Protein AF-A0A7S2H6A9-F1 (afdb_monomer_lite)

Foldseek 3Di:
DPVVQDWDWDWDWDADPVRDIFIKTKTWHWAAEPVRHTDDIDIDIDTVVPDPDPVVVVVVSVVVNVVDHNYYHPVPPDDPDDPPPPDPVVVVCCVVDPD

Structure (mmCIF, N/CA/C/O backbone):
data_AF-A0A7S2H6A9-F1
#
_entry.id   AF-A0A7S2H6A9-F1
#
loop_
_atom_site.group_PDB
_atom_site.id
_atom_site.type_symbol
_atom_site.label_atom_id
_atom_site.label_alt_id
_atom_site.label_comp_id
_atom_site.label_asym_id
_atom_site.label_entity_id
_atom_site.label_seq_id
_atom_site.pdbx_PDB_ins_code
_atom_site.Cartn_x
_atom_site.Cartn_y
_atom_site.Cartn_z
_atom_site.occupancy
_atom_site.B_iso_or_equiv
_atom_site.auth_seq_id
_atom_site.auth_comp_id
_atom_site.auth_asym_id
_atom_site.auth_atom_id
_atom_site.pdbx_PDB_model_num
ATOM 1 N N . ALA A 1 1 ? 3.331 -10.224 1.761 1.00 78.25 1 ALA A N 1
ATOM 2 C CA . ALA A 1 1 ? 3.191 -9.135 0.777 1.00 78.25 1 ALA A CA 1
ATOM 3 C C . ALA A 1 1 ? 4.450 -8.890 -0.066 1.00 78.25 1 ALA A C 1
ATOM 5 O O . ALA A 1 1 ? 4.565 -9.456 -1.142 1.00 78.25 1 ALA A O 1
ATOM 6 N N . ILE A 1 2 ? 5.416 -8.084 0.407 1.00 85.69 2 ILE A N 1
ATOM 7 C CA . ILE A 1 2 ? 6.470 -7.479 -0.441 1.00 85.69 2 ILE A CA 1
ATOM 8 C C . ILE A 1 2 ? 7.414 -8.514 -1.062 1.00 85.69 2 ILE A C 1
ATOM 10 O O . ILE A 1 2 ? 7.545 -8.584 -2.277 1.00 85.69 2 ILE A O 1
ATOM 14 N N . ARG A 1 3 ? 8.035 -9.370 -0.240 1.00 86.75 3 ARG A N 1
ATOM 15 C CA . ARG A 1 3 ? 8.972 -10.401 -0.726 1.00 86.75 3 ARG A CA 1
ATOM 16 C C . ARG A 1 3 ? 8.353 -11.375 -1.727 1.00 86.75 3 ARG A C 1
ATOM 18 O O . ARG A 1 3 ? 9.068 -11.944 -2.537 1.00 86.75 3 ARG A O 1
ATOM 25 N N . THR A 1 4 ? 7.055 -11.622 -1.602 1.00 87.94 4 THR A N 1
ATOM 26 C CA . THR A 1 4 ? 6.333 -12.593 -2.423 1.00 87.94 4 THR A CA 1
ATOM 27 C C . THR A 1 4 ? 5.592 -11.938 -3.586 1.00 87.94 4 THR A C 1
ATOM 29 O O . THR A 1 4 ? 4.956 -12.657 -4.343 1.00 87.94 4 THR A O 1
ATOM 32 N N . GLY A 1 5 ? 5.632 -10.605 -3.725 1.00 87.94 5 GLY A N 1
ATOM 33 C CA . GLY A 1 5 ? 4.863 -9.893 -4.750 1.00 87.94 5 GLY A CA 1
ATOM 34 C C . GLY A 1 5 ? 3.357 -10.137 -4.630 1.00 87.94 5 GLY A C 1
ATOM 35 O O . GLY A 1 5 ? 2.660 -10.221 -5.633 1.00 87.94 5 GLY A O 1
ATOM 36 N N . THR A 1 6 ? 2.850 -10.305 -3.405 1.00 90.25 6 THR A N 1
ATOM 37 C CA . THR A 1 6 ? 1.432 -10.587 -3.143 1.00 90.25 6 THR A CA 1
ATOM 38 C C . THR A 1 6 ? 0.755 -9.396 -2.496 1.00 90.25 6 THR A C 1
ATOM 40 O O . THR A 1 6 ? 1.339 -8.681 -1.678 1.00 90.25 6 THR A O 1
ATOM 43 N N . ALA A 1 7 ? -0.498 -9.194 -2.873 1.00 92.44 7 ALA A N 1
ATOM 44 C CA . ALA A 1 7 ? -1.299 -8.101 -2.373 1.00 92.44 7 ALA A CA 1
ATOM 45 C C . ALA A 1 7 ? -1.945 -8.462 -1.028 1.00 92.44 7 ALA A C 1
ATOM 47 O O . ALA A 1 7 ? -2.572 -9.514 -0.897 1.00 92.44 7 ALA A O 1
ATOM 48 N N . GLU A 1 8 ? -1.827 -7.585 -0.038 1.00 93.56 8 GLU A N 1
ATOM 49 C CA . GLU A 1 8 ? -2.182 -7.887 1.352 1.00 93.56 8 GLU A CA 1
ATOM 50 C C . GLU A 1 8 ? -2.684 -6.633 2.070 1.00 93.56 8 GLU A C 1
ATOM 52 O O . GLU A 1 8 ? -2.265 -5.520 1.747 1.00 93.56 8 GLU A O 1
ATOM 57 N N . SER A 1 9 ? -3.572 -6.810 3.046 1.00 93.19 9 SER A N 1
ATOM 58 C CA . SER A 1 9 ? -4.084 -5.719 3.876 1.00 93.19 9 SER A CA 1
ATOM 59 C C . SER A 1 9 ? -4.014 -6.139 5.340 1.00 93.19 9 SER A C 1
ATOM 61 O O . SER A 1 9 ? -4.507 -7.208 5.695 1.00 93.19 9 SER A O 1
ATOM 63 N N . VAL A 1 10 ? -3.367 -5.328 6.176 1.00 92.50 10 VAL A N 1
ATOM 64 C CA . VAL A 1 10 ? -3.094 -5.647 7.583 1.00 92.50 10 VAL A CA 1
ATOM 65 C C . VAL A 1 10 ? -3.269 -4.416 8.467 1.00 92.50 10 VAL A C 1
ATOM 67 O O . VAL A 1 10 ? -3.205 -3.278 8.004 1.00 92.50 10 VAL A O 1
ATOM 70 N N . LYS A 1 11 ? -3.457 -4.653 9.766 1.00 93.38 11 LYS A N 1
ATOM 71 C CA . LYS A 1 11 ? -3.345 -3.626 10.801 1.00 93.38 11 LYS A CA 1
ATOM 72 C C . LYS A 1 11 ? -1.981 -3.736 11.469 1.00 93.38 11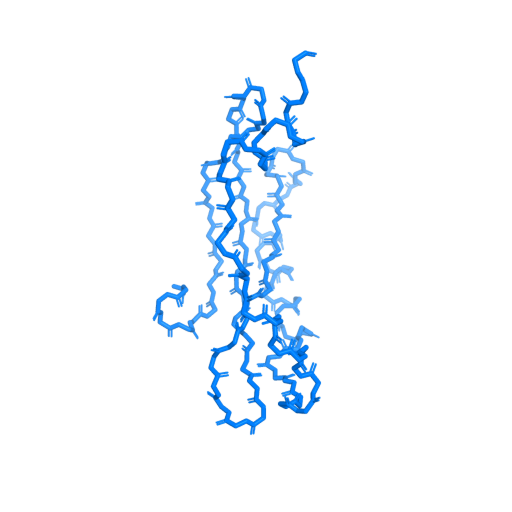 LYS A C 1
ATOM 74 O O . LYS A 1 11 ? -1.570 -4.838 11.829 1.00 93.38 11 LYS A O 1
ATOM 79 N N . LEU A 1 12 ? -1.309 -2.609 11.669 1.00 94.75 12 LEU A N 1
ATOM 80 C CA . LEU A 1 12 ? -0.049 -2.551 12.404 1.00 94.75 12 LEU A CA 1
ATOM 81 C C . LEU A 1 12 ? 0.092 -1.241 13.182 1.00 94.75 12 LEU A C 1
ATOM 83 O O . LEU A 1 12 ? -0.596 -0.264 12.899 1.00 94.75 12 LEU A O 1
ATOM 87 N N . THR A 1 13 ? 1.004 -1.213 14.148 1.00 96.44 13 THR A N 1
ATOM 88 C CA . THR A 1 13 ? 1.339 0.004 14.897 1.00 96.44 13 THR A CA 1
ATOM 89 C C . THR A 1 13 ? 2.487 0.732 14.203 1.00 96.44 13 THR A C 1
ATOM 91 O O . THR A 1 13 ? 3.580 0.181 14.061 1.00 96.44 13 THR A O 1
ATOM 94 N N . ASN A 1 14 ? 2.254 1.970 13.772 1.00 96.25 14 ASN A N 1
ATOM 95 C CA . ASN A 1 14 ? 3.286 2.880 13.279 1.00 96.25 14 ASN A CA 1
ATOM 96 C C . ASN A 1 14 ? 3.569 3.995 14.291 1.00 96.25 14 ASN A C 1
ATOM 98 O O . ASN A 1 14 ? 2.840 4.171 15.263 1.00 96.25 14 ASN A O 1
ATOM 102 N N . TYR A 1 15 ? 4.633 4.758 14.040 1.00 96.25 15 TYR A N 1
ATOM 103 C CA . TYR A 1 15 ? 5.060 5.875 14.876 1.00 96.25 15 TYR A CA 1
ATOM 104 C C . TYR A 1 15 ? 5.165 7.141 14.031 1.00 96.25 15 TYR A C 1
ATOM 106 O O . TYR A 1 15 ? 5.682 7.108 12.911 1.00 96.25 15 TYR A O 1
ATOM 114 N N . ARG A 1 16 ? 4.650 8.255 14.554 1.00 92.94 16 ARG A N 1
ATOM 115 C CA . ARG A 1 16 ? 4.827 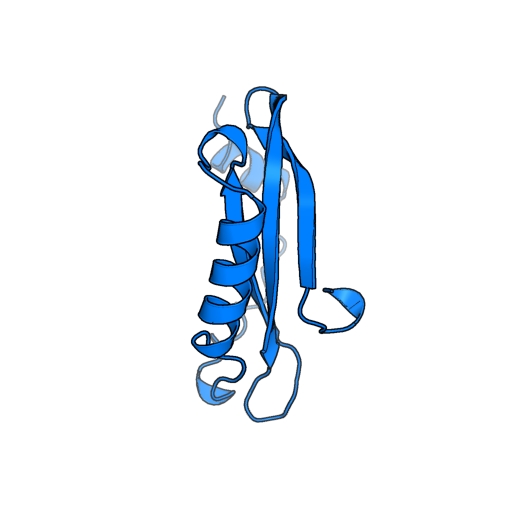9.581 13.948 1.00 92.94 16 ARG A CA 1
ATOM 116 C C . ARG A 1 16 ? 6.258 10.076 14.171 1.00 92.94 16 ARG A C 1
ATOM 118 O O . ARG A 1 16 ? 7.010 9.509 14.959 1.00 92.94 16 ARG A O 1
ATOM 125 N N . LYS A 1 17 ? 6.632 11.166 13.490 1.00 94.25 17 LYS A N 1
ATOM 126 C CA . LYS A 1 17 ? 7.963 11.789 13.628 1.00 94.25 17 LYS A CA 1
ATOM 127 C C . LYS A 1 17 ? 8.279 12.200 15.075 1.00 94.25 17 LYS A C 1
ATOM 129 O O . LYS A 1 17 ? 9.437 12.167 15.467 1.00 94.25 17 LYS A O 1
ATOM 134 N N . ASP A 1 18 ? 7.261 12.562 15.852 1.00 95.00 18 ASP A N 1
ATOM 135 C CA . ASP A 1 18 ? 7.373 12.901 17.277 1.00 95.00 18 ASP A CA 1
ATOM 136 C C . ASP A 1 18 ? 7.440 11.673 18.210 1.00 95.00 18 ASP A C 1
ATOM 138 O O . ASP A 1 18 ? 7.542 11.826 19.423 1.00 95.00 18 ASP A O 1
ATOM 142 N N . GLY A 1 19 ? 7.394 10.455 17.660 1.00 95.62 19 GLY A N 1
ATOM 143 C CA . GLY A 1 19 ? 7.413 9.203 18.414 1.00 95.62 19 GLY A CA 1
ATOM 144 C C . GLY A 1 19 ? 6.043 8.723 18.896 1.00 95.62 19 GLY A C 1
ATOM 145 O O . GLY A 1 19 ? 5.963 7.660 19.507 1.00 95.62 19 GLY A O 1
ATOM 146 N N . THR A 1 20 ? 4.954 9.438 18.610 1.00 96.50 20 THR A N 1
ATOM 147 C CA . THR A 1 20 ? 3.611 9.027 19.039 1.00 96.50 20 THR A CA 1
ATOM 148 C C . THR A 1 20 ? 3.152 7.786 18.262 1.00 96.50 20 THR A C 1
ATOM 150 O O . THR A 1 20 ? 3.107 7.840 17.024 1.00 96.50 20 THR A O 1
ATOM 153 N N . PRO A 1 21 ? 2.775 6.679 18.936 1.00 96.75 21 PRO A N 1
ATOM 154 C CA . PRO A 1 21 ? 2.248 5.500 18.261 1.00 96.75 21 PRO A CA 1
ATOM 155 C C . PRO A 1 21 ? 0.847 5.760 17.694 1.00 96.75 21 PRO A C 1
ATOM 157 O O . PRO A 1 21 ? 0.053 6.510 18.264 1.00 96.75 21 PRO A O 1
ATOM 160 N N . PHE A 1 22 ? 0.518 5.109 16.583 1.00 95.81 22 PHE A N 1
ATOM 161 C CA . PHE A 1 22 ? -0.839 5.042 16.047 1.00 95.81 22 PHE A CA 1
ATOM 162 C C . PHE A 1 22 ? -1.090 3.715 15.341 1.00 95.81 22 PHE A C 1
ATOM 164 O O . PHE A 1 22 ? -0.177 3.110 14.775 1.00 95.81 22 PHE A O 1
ATOM 171 N N . GLU A 1 23 ? -2.339 3.259 15.376 1.00 96.25 23 GLU A N 1
ATOM 172 C CA . GLU A 1 23 ? -2.753 2.084 14.622 1.00 96.25 23 GLU A CA 1
ATOM 173 C C . GLU A 1 23 ? -3.025 2.479 13.168 1.00 96.25 23 GLU A C 1
ATOM 175 O O . GLU A 1 23 ? -3.867 3.328 12.877 1.00 96.25 23 GLU A O 1
ATOM 180 N N . ASN A 1 24 ? -2.315 1.841 12.247 1.00 95.31 24 ASN A N 1
ATOM 181 C CA . ASN A 1 24 ? -2.440 2.066 10.822 1.00 95.31 24 ASN A CA 1
ATOM 182 C C . ASN A 1 24 ? -3.031 0.829 10.143 1.00 95.31 24 ASN A C 1
ATOM 184 O O . ASN A 1 24 ? -2.509 -0.285 10.253 1.00 95.31 24 ASN A O 1
ATOM 188 N N . ALA A 1 25 ? -4.122 1.042 9.421 1.00 95.38 25 ALA A N 1
ATOM 189 C CA . ALA A 1 25 ? -4.677 0.102 8.469 1.00 95.38 25 ALA A CA 1
ATOM 190 C C . ALA A 1 25 ? -3.943 0.292 7.135 1.00 95.38 25 ALA A C 1
ATOM 192 O O . ALA A 1 25 ? -4.103 1.319 6.476 1.00 95.38 25 ALA A O 1
ATOM 193 N N . VAL A 1 26 ? -3.145 -0.695 6.729 1.00 94.62 26 VAL A N 1
ATOM 194 C CA . VAL A 1 26 ? -2.333 -0.629 5.509 1.00 94.62 26 VAL A CA 1
ATOM 195 C C . VAL A 1 26 ? -2.781 -1.666 4.490 1.00 94.62 26 VAL A C 1
ATOM 197 O O . VAL A 1 26 ? -3.057 -2.816 4.825 1.00 94.62 26 VAL A O 1
ATOM 200 N N . SER A 1 27 ? -2.817 -1.267 3.224 1.00 94.81 27 SER A N 1
ATOM 201 C CA . SER A 1 27 ? -3.014 -2.152 2.084 1.00 94.81 27 SER A CA 1
ATOM 202 C C . SER A 1 27 ? -1.874 -1.988 1.089 1.00 94.81 27 SER A C 1
ATOM 204 O O . SER A 1 27 ? -1.571 -0.872 0.682 1.00 94.81 27 SER A O 1
ATOM 206 N N . ILE A 1 28 ? -1.267 -3.099 0.679 1.00 95.12 28 ILE A N 1
ATOM 207 C CA . ILE A 1 28 ? -0.162 -3.145 -0.281 1.00 95.12 28 ILE A CA 1
ATOM 208 C C . ILE A 1 28 ? -0.625 -3.898 -1.527 1.00 95.12 28 ILE A C 1
ATOM 210 O O . ILE A 1 28 ? -1.091 -5.033 -1.429 1.00 95.12 28 ILE A O 1
ATOM 214 N N . GLN A 1 29 ? -0.461 -3.278 -2.695 1.00 95.25 29 GLN A N 1
ATOM 215 C CA . GLN A 1 29 ? -0.765 -3.858 -4.001 1.00 95.25 29 GLN A CA 1
ATOM 216 C C . GLN A 1 29 ? 0.501 -3.839 -4.880 1.00 95.25 29 GLN A C 1
ATOM 218 O O . GLN A 1 29 ? 1.028 -2.759 -5.139 1.00 95.25 29 GLN A O 1
ATOM 223 N N . PRO A 1 30 ? 1.010 -4.996 -5.334 1.00 95.88 30 PRO A N 1
ATOM 224 C CA . PRO A 1 30 ? 2.144 -5.068 -6.240 1.00 95.88 30 PRO A CA 1
ATOM 225 C C . PRO A 1 30 ? 1.745 -4.598 -7.641 1.00 95.88 30 PRO A C 1
ATOM 227 O O . PRO A 1 30 ? 0.621 -4.834 -8.093 1.00 95.88 30 PRO A O 1
ATOM 230 N N . VAL A 1 31 ? 2.696 -3.971 -8.323 1.00 95.00 31 VAL A N 1
ATOM 231 C CA . VAL A 1 31 ? 2.585 -3.519 -9.706 1.00 95.00 31 VAL A CA 1
ATOM 232 C C . VAL A 1 31 ? 3.726 -4.143 -10.498 1.00 95.00 31 VAL A C 1
ATOM 234 O O . VAL A 1 31 ? 4.906 -3.993 -10.151 1.00 95.00 31 VAL A O 1
ATOM 237 N N . HIS A 1 32 ? 3.355 -4.861 -11.549 1.00 93.88 32 HIS A N 1
ATOM 238 C CA . HIS A 1 32 ? 4.284 -5.474 -12.487 1.00 93.88 32 HIS A CA 1
ATOM 239 C C . HIS A 1 32 ? 4.420 -4.585 -13.722 1.00 93.88 32 HIS A C 1
ATOM 241 O O . HIS A 1 32 ? 3.547 -3.770 -13.998 1.00 93.88 32 HIS A O 1
ATOM 247 N N . ASP A 1 33 ? 5.521 -4.686 -14.452 1.00 94.94 33 ASP A N 1
ATOM 248 C CA . ASP A 1 33 ? 5.552 -4.117 -15.798 1.00 94.94 33 ASP A CA 1
ATOM 249 C C . ASP A 1 33 ? 4.912 -5.074 -16.813 1.00 94.94 33 ASP A C 1
ATOM 251 O O . ASP A 1 33 ? 4.587 -6.221 -16.496 1.00 94.94 33 ASP A O 1
ATOM 255 N N . SER A 1 34 ? 4.793 -4.615 -18.055 1.00 95.25 34 SER A N 1
ATOM 256 C CA . SER A 1 34 ? 4.281 -5.399 -19.181 1.00 95.25 34 SER A CA 1
ATOM 257 C C . SER A 1 34 ? 5.118 -6.632 -19.543 1.00 95.25 34 SER A C 1
ATOM 259 O O . SER A 1 34 ? 4.707 -7.437 -20.376 1.00 95.25 34 SER A O 1
ATOM 261 N N . THR A 1 35 ? 6.285 -6.817 -18.916 1.00 94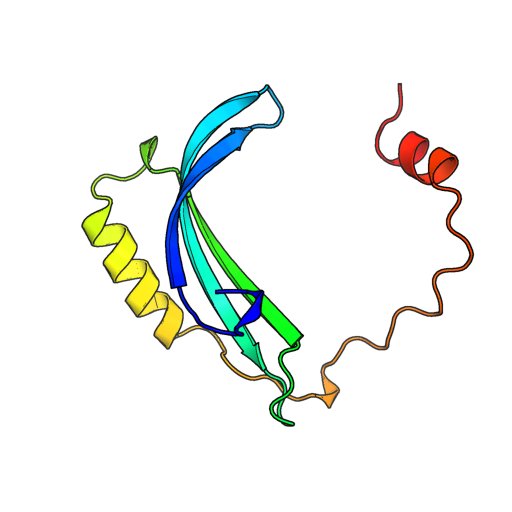.12 35 THR A N 1
ATOM 262 C CA . THR A 1 35 ? 7.112 -8.030 -19.030 1.00 94.12 35 THR A CA 1
ATOM 263 C C . THR A 1 35 ? 6.908 -8.996 -17.857 1.00 94.12 35 THR A C 1
ATOM 265 O O . THR A 1 35 ? 7.565 -10.033 -17.782 1.00 94.12 35 THR A O 1
ATOM 268 N N . GLY A 1 36 ? 5.989 -8.677 -16.939 1.00 91.62 36 GLY A N 1
ATOM 269 C CA . GLY A 1 36 ? 5.681 -9.470 -15.752 1.00 91.62 36 GLY A CA 1
ATOM 270 C C . GLY A 1 36 ? 6.682 -9.293 -14.609 1.00 91.62 36 GLY A C 1
ATOM 271 O O . GLY A 1 36 ? 6.602 -10.009 -13.611 1.00 91.62 36 GLY A O 1
ATOM 272 N N . VAL A 1 37 ? 7.625 -8.352 -14.710 1.00 92.25 37 VAL A N 1
ATOM 273 C CA . VAL A 1 37 ? 8.606 -8.110 -13.647 1.00 92.25 37 VAL A CA 1
ATOM 274 C C . VAL A 1 37 ? 7.957 -7.270 -12.556 1.00 92.25 37 VAL A C 1
ATOM 276 O O . VAL A 1 37 ? 7.355 -6.238 -12.830 1.00 92.25 37 VAL A O 1
ATOM 279 N N . TYR A 1 38 ? 8.101 -7.686 -11.299 1.00 92.44 38 TYR A N 1
ATOM 280 C CA . TYR A 1 38 ? 7.654 -6.910 -10.143 1.00 92.44 38 TYR A CA 1
ATOM 281 C C . TYR A 1 38 ? 8.533 -5.662 -9.973 1.00 92.44 38 TYR A C 1
ATOM 283 O O . TYR A 1 38 ? 9.746 -5.776 -9.787 1.00 92.44 38 TYR A O 1
ATOM 291 N N . ARG A 1 39 ? 7.935 -4.466 -10.061 1.00 91.31 39 ARG A N 1
ATOM 292 C CA . ARG A 1 39 ? 8.675 -3.189 -10.053 1.00 91.31 39 ARG A CA 1
ATOM 293 C C . ARG A 1 39 ? 8.334 -2.305 -8.866 1.00 91.31 39 ARG A C 1
ATOM 295 O O . ARG A 1 39 ? 9.235 -1.735 -8.259 1.00 91.31 39 ARG A O 1
ATOM 302 N N . TYR A 1 40 ? 7.048 -2.187 -8.545 1.00 92.81 40 TYR A N 1
ATOM 303 C CA . TYR A 1 40 ? 6.556 -1.219 -7.567 1.00 92.81 40 TYR A CA 1
ATOM 304 C C . TYR A 1 40 ? 5.461 -1.802 -6.683 1.00 92.81 40 TYR A C 1
ATOM 306 O O . TYR A 1 40 ? 4.869 -2.833 -6.988 1.00 92.81 40 TYR A O 1
ATOM 314 N N . CYS A 1 41 ? 5.152 -1.095 -5.600 1.00 94.44 41 CYS A N 1
ATOM 315 C CA . CYS A 1 41 ? 3.961 -1.323 -4.795 1.00 94.44 41 CYS A CA 1
ATOM 316 C C . CYS A 1 41 ? 3.185 -0.025 -4.626 1.00 94.44 41 CYS A C 1
ATOM 318 O O . CYS A 1 41 ? 3.774 1.023 -4.374 1.00 94.44 41 CYS A O 1
ATOM 320 N N . ILE A 1 42 ? 1.861 -0.125 -4.657 1.00 94.94 42 ILE A N 1
ATOM 321 C CA . ILE A 1 42 ? 0.958 0.932 -4.217 1.00 94.94 42 ILE A CA 1
ATOM 322 C C . ILE A 1 42 ? 0.551 0.615 -2.780 1.00 94.94 42 ILE A C 1
ATOM 324 O O . ILE A 1 42 ? -0.041 -0.432 -2.505 1.00 94.94 42 ILE A O 1
ATOM 328 N N . GLY A 1 43 ? 0.913 1.509 -1.862 1.00 94.12 43 GLY A N 1
ATOM 329 C CA . GLY A 1 43 ? 0.536 1.448 -0.454 1.00 94.12 43 GLY A CA 1
ATOM 330 C C . GLY A 1 43 ? -0.579 2.443 -0.151 1.00 94.12 43 GLY A C 1
ATOM 331 O O . GLY A 1 43 ? -0.427 3.631 -0.421 1.00 94.12 43 GLY A O 1
ATOM 332 N N . VAL A 1 44 ? -1.679 1.975 0.433 1.00 94.12 44 VAL A N 1
ATOM 333 C CA . VAL A 1 44 ? -2.758 2.827 0.953 1.00 94.12 44 VAL A CA 1
ATOM 334 C C . VAL A 1 44 ? -2.773 2.690 2.465 1.00 94.12 44 VAL A C 1
ATOM 336 O O . VAL A 1 44 ? -2.743 1.574 2.981 1.00 94.12 44 VAL A O 1
ATOM 339 N N . LEU A 1 45 ? -2.782 3.820 3.166 1.00 93.81 45 LEU A N 1
ATOM 340 C CA . LEU A 1 45 ? -2.657 3.890 4.616 1.00 93.81 45 LEU A CA 1
ATOM 341 C C . LEU A 1 45 ? -3.834 4.687 5.179 1.00 93.81 45 LEU A C 1
ATOM 343 O O . LEU A 1 45 ? -4.223 5.705 4.606 1.00 93.81 45 LEU A O 1
ATOM 347 N N . ALA A 1 46 ? -4.392 4.225 6.291 1.00 94.06 46 ALA A N 1
ATOM 348 C CA . ALA A 1 46 ? -5.463 4.903 7.003 1.00 94.06 46 ALA A CA 1
ATOM 349 C C . ALA A 1 46 ? -5.238 4.788 8.514 1.00 94.06 46 ALA A C 1
ATOM 351 O O . ALA A 1 46 ? -5.156 3.687 9.058 1.00 94.06 46 ALA A O 1
ATOM 352 N N . ASP A 1 47 ? -5.170 5.933 9.192 1.00 94.88 47 ASP A N 1
ATOM 353 C CA . ASP A 1 47 ? -5.113 5.989 10.652 1.00 94.88 47 ASP A CA 1
ATOM 354 C C . ASP A 1 47 ? -6.453 5.526 11.231 1.00 94.88 47 ASP A C 1
ATOM 356 O O . ASP A 1 47 ? -7.494 6.138 10.984 1.00 94.88 47 ASP A O 1
ATOM 360 N N . ILE A 1 48 ? -6.427 4.441 12.001 1.00 92.81 48 ILE A N 1
ATOM 361 C CA . ILE A 1 48 ? -7.629 3.806 12.544 1.00 92.81 48 ILE A CA 1
ATOM 362 C C . ILE A 1 48 ? -8.358 4.714 13.525 1.00 92.81 48 ILE A C 1
ATOM 364 O O . ILE A 1 48 ? -9.585 4.662 13.587 1.00 92.81 48 ILE A O 1
ATOM 368 N N . ALA A 1 49 ? -7.642 5.591 14.232 1.00 91.06 49 ALA A N 1
ATOM 369 C CA . ALA A 1 49 ? -8.268 6.532 15.155 1.00 91.06 49 ALA A CA 1
ATOM 370 C C . ALA A 1 49 ? -9.237 7.500 14.449 1.00 91.06 49 ALA A C 1
ATOM 372 O O . ALA A 1 49 ? -10.112 8.071 15.093 1.00 91.06 49 ALA A O 1
ATOM 373 N N . GLN A 1 50 ? -9.095 7.677 13.131 1.00 89.31 50 GLN A N 1
ATOM 374 C CA . GLN A 1 50 ? -9.939 8.550 12.312 1.00 89.31 50 GLN A CA 1
ATOM 375 C C . GLN A 1 50 ? -11.044 7.787 11.565 1.00 89.31 50 GLN A C 1
ATOM 377 O O . GLN A 1 50 ? -11.796 8.387 10.798 1.00 89.31 50 GLN A O 1
ATOM 382 N N . LEU A 1 51 ? -11.146 6.467 11.754 1.00 88.25 51 LEU A N 1
ATOM 383 C CA . LEU A 1 51 ? -12.125 5.629 11.071 1.00 88.25 51 LEU A CA 1
ATOM 384 C C . LEU A 1 51 ? -13.356 5.397 11.941 1.00 88.25 51 LEU A C 1
ATOM 386 O O . LEU A 1 51 ? -13.256 5.043 13.111 1.00 88.25 51 LEU A O 1
ATOM 390 N N . THR A 1 52 ? -14.533 5.488 11.326 1.00 89.62 52 THR A N 1
ATOM 391 C CA . THR A 1 52 ? -15.789 5.054 11.955 1.00 89.62 52 THR A CA 1
ATOM 392 C C . THR A 1 52 ? -15.857 3.528 12.078 1.00 89.62 52 THR A C 1
ATOM 394 O O . THR A 1 52 ? -16.396 3.008 13.050 1.00 89.62 52 THR A O 1
ATOM 397 N N . SER A 1 53 ? -15.276 2.799 11.118 1.00 91.75 53 SER A N 1
ATOM 398 C CA . SER A 1 53 ? -15.221 1.336 11.119 1.00 91.75 53 SER A CA 1
ATOM 399 C C . SER A 1 53 ? -13.987 0.818 10.383 1.00 91.75 53 SER A C 1
ATOM 401 O O . SER A 1 53 ? -13.746 1.126 9.214 1.00 91.75 53 SER A O 1
ATOM 403 N N . VAL A 1 54 ? -13.210 -0.028 11.063 1.00 87.19 54 VAL A N 1
ATOM 404 C CA . VAL A 1 54 ? -12.041 -0.697 10.469 1.00 87.19 54 VAL A CA 1
ATOM 405 C C . VAL A 1 54 ? -12.472 -1.714 9.413 1.00 87.19 54 VAL A C 1
ATOM 407 O O . VAL A 1 54 ? -11.836 -1.818 8.366 1.00 87.19 54 VAL A O 1
ATOM 410 N N . ALA A 1 55 ? -13.559 -2.449 9.660 1.00 89.12 55 ALA A N 1
ATOM 411 C CA . ALA A 1 55 ? -14.050 -3.473 8.741 1.00 89.12 55 ALA A CA 1
ATOM 412 C C . ALA A 1 55 ? -14.520 -2.862 7.412 1.00 89.12 55 ALA A C 1
ATOM 414 O O . ALA A 1 55 ? -14.167 -3.363 6.345 1.00 89.12 55 ALA A O 1
ATOM 415 N N . GLU A 1 56 ? -15.243 -1.741 7.474 1.00 91.31 56 GLU A N 1
ATOM 416 C CA . GLU A 1 56 ? -15.660 -1.001 6.278 1.00 91.31 56 GLU A CA 1
ATOM 417 C C . GLU A 1 56 ? -14.447 -0.495 5.502 1.00 91.31 56 GLU A C 1
ATOM 419 O O . GLU A 1 56 ? -14.384 -0.657 4.283 1.00 91.31 56 GLU A O 1
ATOM 424 N N . LYS A 1 57 ? -13.430 0.029 6.201 1.00 91.50 57 LYS A N 1
ATOM 425 C CA . LYS A 1 57 ? -12.219 0.502 5.528 1.00 91.50 57 LYS A CA 1
ATOM 426 C C . LYS A 1 57 ? -11.434 -0.624 4.858 1.00 91.50 57 LYS A C 1
ATOM 428 O O . LYS A 1 57 ? -10.909 -0.432 3.764 1.00 91.50 57 LYS A O 1
ATOM 433 N N . MET A 1 58 ? -11.392 -1.813 5.462 1.00 88.94 58 MET A N 1
ATOM 434 C CA . MET A 1 58 ? -10.797 -2.994 4.826 1.00 88.94 58 MET A CA 1
ATOM 435 C C . MET A 1 58 ? -11.556 -3.412 3.560 1.00 88.94 58 MET A C 1
ATOM 437 O O . MET A 1 58 ? -10.924 -3.745 2.557 1.00 88.94 58 MET A O 1
ATOM 441 N N . ALA A 1 59 ? -12.890 -3.353 3.566 1.00 91.19 59 ALA A N 1
ATOM 442 C CA . ALA A 1 59 ? -13.699 -3.619 2.374 1.00 91.19 59 ALA A CA 1
ATOM 443 C C . ALA A 1 59 ? -13.483 -2.554 1.279 1.00 91.19 59 ALA A C 1
ATOM 445 O O . ALA A 1 59 ? -13.384 -2.873 0.089 1.00 91.19 59 ALA A O 1
ATOM 446 N N . GLU A 1 60 ? -13.331 -1.287 1.668 1.00 91.94 60 GLU A N 1
ATOM 447 C CA . GLU A 1 60 ? -12.993 -0.202 0.746 1.00 91.94 60 GLU A CA 1
ATOM 448 C C . GLU A 1 60 ? -11.609 -0.413 0.120 1.00 91.94 60 GLU A C 1
ATOM 450 O O . GLU A 1 60 ? -11.457 -0.252 -1.089 1.00 91.94 60 GLU A O 1
ATOM 455 N N . PHE A 1 61 ? -10.613 -0.858 0.893 1.00 92.56 61 PHE A N 1
ATOM 456 C CA . PHE A 1 61 ? -9.298 -1.219 0.357 1.00 92.56 61 PHE A CA 1
ATOM 457 C C . PHE A 1 61 ? -9.374 -2.347 -0.669 1.00 92.56 61 PHE A C 1
ATOM 459 O O . PHE A 1 61 ? -8.720 -2.256 -1.706 1.00 92.56 61 PHE A O 1
ATOM 466 N N . GLN A 1 62 ? -10.188 -3.379 -0.436 1.00 88.50 62 GLN A N 1
ATOM 467 C CA . GLN A 1 62 ? -10.408 -4.436 -1.430 1.00 88.50 62 GLN A CA 1
ATOM 468 C C . GLN A 1 62 ? -11.021 -3.876 -2.721 1.00 88.50 62 GLN A C 1
ATOM 470 O O . GLN A 1 62 ? -10.560 -4.198 -3.816 1.00 88.50 62 GLN A O 1
ATOM 475 N N . THR A 1 63 ? -12.000 -2.979 -2.597 1.00 92.38 63 THR A N 1
ATOM 476 C CA . THR A 1 63 ? -12.630 -2.313 -3.747 1.00 92.38 63 THR A CA 1
ATOM 477 C C . THR A 1 63 ? -11.644 -1.416 -4.496 1.00 92.38 63 THR A C 1
ATOM 479 O O . THR A 1 63 ? -11.606 -1.417 -5.726 1.00 92.38 63 THR A O 1
ATOM 482 N N . LEU A 1 64 ? -10.823 -0.656 -3.771 1.00 92.25 64 LEU A N 1
ATOM 483 C CA . LEU A 1 64 ? -9.807 0.222 -4.341 1.00 92.25 64 LEU A CA 1
ATOM 484 C C . LEU A 1 64 ? -8.737 -0.584 -5.078 1.00 92.25 64 LEU A C 1
ATOM 486 O O . LEU A 1 64 ? -8.368 -0.220 -6.188 1.00 92.25 64 LEU A O 1
ATOM 490 N N . ARG A 1 65 ? -8.295 -1.715 -4.519 1.00 89.44 65 ARG A N 1
ATOM 491 C CA . ARG A 1 65 ? -7.325 -2.613 -5.166 1.00 89.44 65 ARG A CA 1
ATOM 492 C C . ARG A 1 65 ? -7.779 -3.080 -6.545 1.00 89.44 65 ARG A C 1
ATOM 494 O O . ARG A 1 65 ? -6.943 -3.162 -7.432 1.00 89.44 65 ARG A O 1
ATOM 501 N N . ALA A 1 66 ? -9.075 -3.318 -6.746 1.00 89.12 66 ALA A N 1
ATOM 502 C CA . ALA A 1 66 ? -9.617 -3.689 -8.055 1.00 89.12 66 ALA A CA 1
ATOM 503 C C . ALA A 1 66 ? -9.573 -2.548 -9.092 1.00 89.12 66 ALA A C 1
ATOM 505 O O . ALA A 1 66 ? -9.676 -2.805 -10.287 1.00 89.12 66 ALA A O 1
ATOM 506 N N . LYS A 1 67 ? -9.446 -1.292 -8.646 1.00 92.81 67 LYS A N 1
ATOM 507 C CA . LYS A 1 67 ? -9.374 -0.098 -9.505 1.00 92.81 67 LYS A CA 1
ATOM 508 C C . LYS A 1 67 ? -7.947 0.403 -9.720 1.00 92.81 67 LYS A C 1
ATOM 510 O O . LYS A 1 67 ? -7.715 1.195 -10.628 1.00 92.81 67 LYS A O 1
ATOM 515 N N . LEU A 1 68 ? -7.015 0.006 -8.856 1.00 92.75 68 LEU A N 1
ATOM 516 C CA . LEU A 1 68 ? -5.616 0.393 -8.962 1.00 92.75 68 LEU A CA 1
ATOM 517 C C . LEU A 1 68 ? -4.927 -0.395 -10.085 1.00 92.75 68 LEU A C 1
A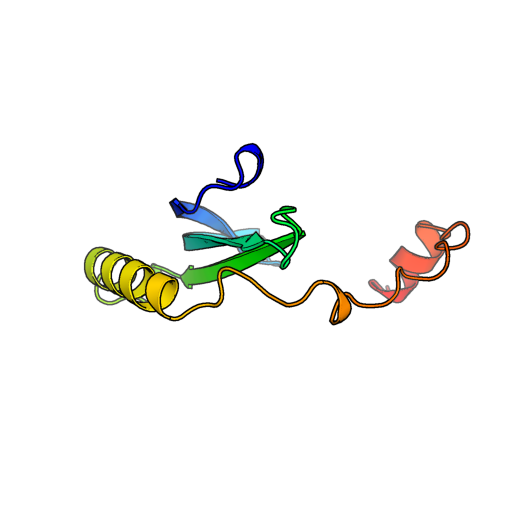TOM 519 O O . LEU A 1 68 ? -5.238 -1.569 -10.286 1.00 92.75 68 LEU A O 1
ATOM 523 N N . PRO A 1 69 ? -3.967 0.219 -10.794 1.00 92.75 69 PRO A N 1
ATOM 524 C CA . PRO A 1 69 ? -3.207 -0.489 -11.810 1.00 92.75 69 PRO A CA 1
ATOM 525 C C . PRO A 1 69 ? -2.370 -1.595 -11.159 1.00 92.75 69 PRO A C 1
ATOM 527 O O . PRO A 1 69 ? -1.630 -1.353 -10.206 1.00 92.75 69 PRO A O 1
ATOM 530 N N . SER A 1 70 ? -2.478 -2.812 -11.688 1.00 92.75 70 SER A N 1
ATOM 531 C CA . SER A 1 70 ? -1.589 -3.934 -11.358 1.00 92.75 70 SER A CA 1
ATOM 532 C C . SER A 1 70 ? -0.439 -4.086 -12.353 1.00 92.75 70 SER A C 1
ATOM 534 O O . SER A 1 70 ? 0.486 -4.857 -12.097 1.00 92.75 70 SER A O 1
ATOM 536 N N . GLU A 1 71 ? -0.509 -3.365 -13.474 1.00 94.44 71 GLU A N 1
ATOM 537 C CA . GLU A 1 71 ? 0.435 -3.423 -14.584 1.00 94.44 71 GLU A CA 1
ATOM 538 C C . GLU A 1 71 ? 0.657 -2.029 -15.193 1.00 94.44 71 GLU A C 1
ATOM 540 O O . GLU A 1 71 ? -0.240 -1.183 -15.157 1.00 94.44 71 GLU A O 1
ATOM 545 N N . PHE A 1 72 ? 1.840 -1.789 -15.756 1.00 93.75 72 PHE A N 1
ATOM 546 C CA . PHE A 1 72 ? 2.150 -0.619 -16.581 1.00 93.75 72 PHE A CA 1
ATOM 547 C C . PHE A 1 72 ? 3.118 -0.996 -17.708 1.00 93.75 72 PHE A C 1
ATOM 549 O O . PHE A 1 72 ? 3.842 -1.986 -17.614 1.00 93.75 72 PHE A O 1
ATOM 556 N N . ASP A 1 73 ? 3.162 -0.194 -18.771 1.00 94.00 73 ASP A N 1
ATOM 557 C CA . ASP A 1 73 ? 4.105 -0.407 -19.872 1.00 94.00 73 ASP A CA 1
ATOM 558 C C . ASP A 1 73 ? 5.553 -0.199 -19.394 1.00 94.00 73 ASP A C 1
ATOM 560 O O . ASP A 1 73 ? 5.896 0.857 -18.858 1.00 94.00 73 ASP A O 1
ATOM 564 N N . VAL A 1 74 ? 6.417 -1.193 -19.618 1.00 91.69 74 VAL A N 1
ATOM 565 C CA . VAL A 1 74 ? 7.847 -1.141 -19.282 1.00 91.69 74 VAL A CA 1
ATOM 566 C C . VAL A 1 74 ? 8.565 0.072 -19.885 1.00 91.69 74 VAL A C 1
ATOM 568 O O . VAL A 1 74 ? 9.520 0.566 -19.294 1.00 91.69 74 VAL A O 1
ATOM 571 N N . ASN A 1 75 ? 8.098 0.606 -21.015 1.00 90.94 75 ASN A N 1
ATOM 572 C CA . ASN A 1 75 ? 8.682 1.793 -21.648 1.00 90.94 75 ASN A CA 1
ATOM 573 C C . ASN A 1 75 ? 8.388 3.094 -20.884 1.00 90.94 75 ASN A C 1
ATOM 575 O O . ASN A 1 75 ? 9.030 4.110 -21.134 1.00 90.94 75 ASN A O 1
ATOM 579 N N . LEU A 1 76 ? 7.437 3.068 -19.944 1.00 89.50 76 LEU A N 1
ATOM 580 C CA . LEU A 1 76 ? 7.160 4.169 -19.018 1.00 89.50 76 LEU A CA 1
ATOM 581 C C . LEU A 1 76 ? 8.038 4.107 -17.763 1.00 89.50 76 LEU A C 1
ATOM 583 O O . LEU A 1 76 ? 7.893 4.952 -16.878 1.00 89.50 76 LEU A O 1
ATOM 587 N N . GLN A 1 77 ? 8.937 3.119 -17.663 1.00 83.31 77 GLN A N 1
ATOM 588 C CA . GLN A 1 77 ? 9.974 3.123 -16.640 1.00 83.31 77 GLN A CA 1
ATOM 589 C C . GLN A 1 77 ? 10.737 4.448 -16.703 1.00 83.31 77 GLN A C 1
ATOM 591 O O . GLN A 1 77 ? 11.228 4.814 -17.777 1.00 83.31 77 GLN A O 1
ATOM 596 N N . PRO A 1 78 ? 10.888 5.160 -15.572 1.00 76.56 78 PRO A N 1
ATOM 597 C CA . PRO A 1 78 ? 11.844 6.246 -15.506 1.00 76.56 78 PRO A CA 1
ATOM 598 C C . PRO A 1 78 ? 13.190 5.706 -15.978 1.00 76.56 78 PRO A C 1
ATOM 600 O O . PRO A 1 78 ? 13.596 4.613 -15.569 1.00 76.56 78 PRO A O 1
ATOM 603 N N . THR A 1 79 ? 13.885 6.454 -16.836 1.00 69.06 79 THR A N 1
ATOM 604 C CA . THR A 1 79 ? 15.265 6.113 -17.183 1.00 69.06 79 THR A CA 1
ATOM 605 C C . THR A 1 79 ? 16.021 5.853 -15.886 1.00 69.06 79 THR A C 1
ATOM 607 O O . THR A 1 79 ? 15.867 6.665 -14.960 1.00 69.06 79 THR A O 1
ATOM 610 N N . PRO A 1 80 ? 16.790 4.750 -15.785 1.00 66.69 80 PRO A N 1
ATOM 611 C CA . PRO A 1 80 ? 17.552 4.470 -14.581 1.00 66.69 80 PRO A CA 1
ATOM 612 C C . PRO A 1 80 ? 18.296 5.743 -14.215 1.00 66.69 80 PRO A C 1
ATOM 614 O O . PRO A 1 80 ? 18.897 6.372 -15.094 1.00 66.69 80 PRO A O 1
ATOM 617 N N . SER A 1 81 ? 18.176 6.168 -12.952 1.00 58.53 81 SER A N 1
ATOM 618 C CA . SER A 1 81 ? 18.941 7.317 -12.488 1.00 58.53 81 SER A CA 1
ATOM 619 C C . SER A 1 81 ? 20.382 7.094 -12.942 1.00 58.53 81 SER A C 1
ATOM 621 O O . SER A 1 81 ? 20.875 5.966 -12.788 1.00 58.53 81 SER A O 1
ATOM 623 N N . PRO A 1 82 ? 21.034 8.098 -13.566 1.00 62.09 82 PRO A N 1
ATOM 624 C CA . PRO A 1 82 ? 22.448 7.977 -13.896 1.00 62.09 82 PRO A CA 1
ATOM 625 C C . PRO A 1 82 ? 23.150 7.448 -12.648 1.00 62.09 82 PRO A C 1
ATOM 627 O O . PRO A 1 82 ? 22.700 7.809 -11.554 1.00 62.09 82 PRO A O 1
ATOM 630 N N . PRO A 1 83 ? 24.153 6.557 -12.791 1.00 66.00 83 PRO A N 1
ATOM 631 C CA . PRO A 1 83 ? 24.762 5.883 -11.652 1.00 66.00 83 PRO A CA 1
ATOM 632 C C . PRO A 1 83 ? 24.976 6.934 -10.583 1.00 66.00 83 PRO A C 1
ATOM 634 O O . PRO A 1 83 ? 25.661 7.922 -10.860 1.00 66.00 83 PRO A O 1
ATOM 637 N N . TYR A 1 84 ? 24.273 6.795 -9.449 1.00 59.56 84 TYR A N 1
ATOM 638 C CA . TYR A 1 84 ? 24.416 7.738 -8.355 1.00 59.56 84 TYR A CA 1
ATOM 639 C C . TYR A 1 84 ? 25.917 7.750 -8.087 1.00 59.56 84 TYR A C 1
ATOM 641 O O . TYR A 1 84 ? 26.474 6.741 -7.644 1.00 59.56 84 TYR A O 1
ATOM 649 N N . GLY A 1 85 ? 26.600 8.831 -8.482 1.00 63.81 85 GLY A N 1
ATOM 650 C CA . GLY A 1 85 ? 27.998 9.015 -8.124 1.00 63.81 85 GLY A CA 1
ATOM 651 C C . GLY A 1 85 ? 28.084 8.851 -6.614 1.00 63.81 85 GLY A C 1
ATOM 652 O O . GLY A 1 85 ? 27.081 9.089 -5.942 1.00 63.81 85 GLY A O 1
ATOM 653 N N . ALA A 1 86 ? 29.222 8.388 -6.090 1.00 68.31 86 ALA A N 1
ATOM 654 C CA . ALA A 1 86 ? 29.389 8.159 -4.657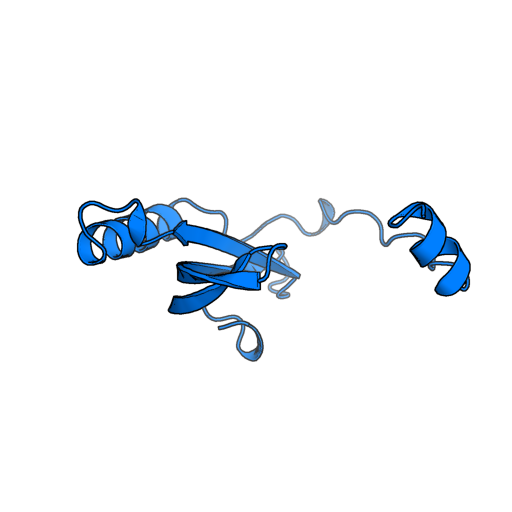 1.00 68.31 86 ALA A CA 1
ATOM 655 C C . ALA A 1 86 ? 28.765 9.318 -3.859 1.00 68.31 86 ALA A C 1
ATOM 657 O O . ALA A 1 86 ? 29.269 10.440 -3.884 1.00 68.31 86 ALA A O 1
ATOM 658 N N . VAL A 1 87 ? 27.609 9.057 -3.246 1.00 66.56 87 VAL A N 1
ATOM 659 C CA . VAL A 1 87 ? 26.878 10.069 -2.491 1.00 66.56 87 VAL A CA 1
ATOM 660 C C . VAL A 1 87 ? 27.582 10.138 -1.153 1.00 66.56 87 VAL A C 1
ATOM 662 O O . VAL A 1 87 ? 27.642 9.125 -0.459 1.00 66.56 87 VAL A O 1
ATOM 665 N N . ASP A 1 88 ? 28.155 11.292 -0.812 1.00 78.94 88 ASP A N 1
ATOM 666 C CA . ASP A 1 88 ? 28.666 11.526 0.536 1.00 78.94 88 ASP A CA 1
ATOM 667 C C . ASP A 1 88 ? 27.467 11.496 1.504 1.00 78.94 88 ASP A C 1
ATOM 669 O O . ASP A 1 88 ? 26.649 12.427 1.495 1.00 78.94 88 ASP A O 1
ATOM 673 N N . PRO A 1 89 ? 27.333 10.448 2.341 1.00 77.25 89 PRO A N 1
ATOM 674 C CA . PRO A 1 89 ? 26.164 10.290 3.199 1.00 77.25 89 PRO A CA 1
ATOM 675 C C . PRO A 1 89 ? 26.052 11.418 4.229 1.00 77.25 89 PRO A C 1
ATOM 677 O O . PRO A 1 89 ? 24.952 11.753 4.667 1.00 77.25 89 PRO A O 1
ATOM 680 N N . PHE A 1 90 ? 27.181 12.018 4.618 1.00 77.62 90 PHE A N 1
ATOM 681 C CA . PHE A 1 90 ? 27.229 13.077 5.618 1.00 77.62 90 PHE A CA 1
ATOM 682 C C . PHE A 1 90 ? 26.848 14.437 5.026 1.00 77.62 90 PHE A C 1
ATOM 684 O O . PHE A 1 90 ? 26.143 15.214 5.676 1.00 77.62 90 PHE A O 1
ATOM 691 N N . ALA A 1 91 ? 27.257 14.711 3.784 1.00 74.94 91 ALA A N 1
ATOM 692 C CA . ALA A 1 91 ? 26.817 15.896 3.051 1.00 74.94 91 ALA A CA 1
ATOM 693 C C . ALA A 1 91 ? 25.304 15.855 2.785 1.00 74.94 91 ALA A C 1
ATOM 695 O O . ALA A 1 91 ? 24.608 16.828 3.075 1.00 74.94 91 ALA A O 1
ATOM 696 N N . GLN A 1 92 ? 24.789 14.704 2.336 1.00 76.31 92 GLN A N 1
ATOM 697 C CA . GLN A 1 92 ? 23.355 14.508 2.116 1.00 76.31 92 GLN A CA 1
ATOM 698 C C . GLN A 1 92 ? 22.564 14.665 3.423 1.00 76.31 92 GLN A C 1
ATOM 700 O O . GLN A 1 92 ? 21.542 15.344 3.460 1.00 76.31 92 GLN A O 1
ATOM 705 N N . TRP A 1 93 ? 23.045 14.092 4.530 1.00 75.25 93 TRP A N 1
ATOM 706 C CA . TRP A 1 93 ? 22.383 14.232 5.827 1.00 75.25 93 TRP A CA 1
ATOM 707 C C . TRP A 1 93 ? 22.284 15.696 6.290 1.00 75.25 93 TRP A C 1
ATOM 709 O O . TRP A 1 93 ? 21.216 16.118 6.725 1.00 75.25 93 TRP A O 1
ATOM 719 N N . LYS A 1 94 ? 23.344 16.501 6.132 1.00 76.75 94 LYS A N 1
ATOM 720 C CA . LYS A 1 94 ? 23.304 17.940 6.462 1.00 76.75 94 LYS A CA 1
ATOM 721 C C . LYS A 1 94 ? 22.301 18.734 5.625 1.00 76.75 94 LYS A C 1
ATOM 723 O O . LYS A 1 94 ? 21.734 19.696 6.130 1.00 76.75 94 LYS A O 1
ATOM 728 N N . GLU A 1 95 ? 22.101 18.357 4.365 1.00 76.88 95 GLU A N 1
ATOM 729 C CA . GLU A 1 95 ? 21.150 19.024 3.470 1.00 76.88 95 GLU A CA 1
ATOM 730 C C . GLU A 1 95 ? 19.696 18.799 3.912 1.00 76.88 95 GLU A C 1
ATOM 732 O O . GLU A 1 95 ? 18.902 19.737 3.942 1.00 76.88 95 GLU A O 1
ATOM 737 N N . PHE A 1 96 ? 19.353 17.570 4.312 1.00 72.38 96 PHE A N 1
ATOM 738 C CA . PHE A 1 96 ? 17.992 1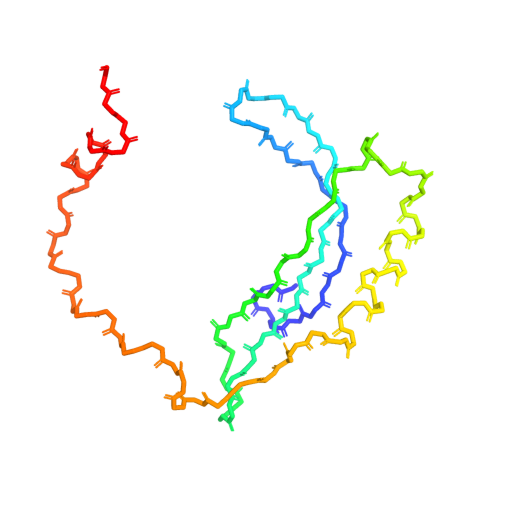7.217 4.737 1.00 72.38 96 PHE A CA 1
ATOM 739 C C . PHE A 1 96 ? 17.704 17.502 6.218 1.00 72.38 96 PHE A C 1
ATOM 741 O O . PHE A 1 96 ? 16.537 17.574 6.614 1.00 72.38 96 PHE A O 1
ATOM 748 N N . TYR A 1 97 ? 18.747 17.675 7.032 1.00 75.56 97 TYR A N 1
ATOM 749 C CA . TYR A 1 97 ? 18.654 17.989 8.457 1.00 75.56 97 TYR A CA 1
ATOM 750 C C . TYR A 1 97 ? 19.590 19.156 8.810 1.00 75.56 97 TYR A C 1
ATOM 752 O O . TYR A 1 97 ? 20.596 18.948 9.495 1.00 75.56 97 TYR A O 1
ATOM 760 N N . PRO A 1 98 ? 19.292 20.387 8.345 1.00 61.75 98 PRO A N 1
ATOM 761 C CA . PRO A 1 98 ? 20.033 21.555 8.795 1.00 61.75 98 PRO A CA 1
ATOM 762 C C . PRO A 1 98 ? 19.833 21.716 10.309 1.00 61.75 98 PRO A C 1
ATOM 764 O O . PRO A 1 98 ? 18.712 21.583 10.809 1.00 61.75 98 PRO A O 1
ATOM 767 N N . ALA A 1 99 ? 20.945 21.922 11.018 1.00 68.69 99 ALA A N 1
ATOM 768 C CA . ALA A 1 99 ? 20.973 22.189 12.456 1.00 68.69 99 ALA A CA 1
ATOM 769 C C . ALA A 1 99 ? 20.238 23.488 12.814 1.00 68.69 99 ALA A C 1
ATOM 771 O O . ALA A 1 99 ? 20.288 24.435 11.994 1.00 68.69 99 ALA A O 1
#

Radius of gyration: 17.88 Å; chains: 1; bounding box: 45×35×41 Å

InterPro domains:
  IPR000014 PAS domain [PF13426] (2-48)
  IPR000700 PAS-associated, C-terminal [PS50113] (8-60)
  IPR001610 PAC motif [SM00086] (9-51)
  IPR035965 PAS domain superfamily [SSF55785] (1-48)

pLDDT: mean 87.53, std 10.04, range [58.53, 96.75]

Organism: NCBI:txid156173

Secondary structure (DSSP, 8-state):
-GGGT--EEEEEEEE-TTS-EEEEEEEEEEEEETTS-EEEEEEEEEEGGG-S-HHHHHHHHHHHHTTS-SEE-GGGSPPPPP------HHHHHHHHS--

Sequence (99 aa):
AIRTGTAESVKLTNYRKDGTPFENAVSIQPVHDSTGVYRYCIGVLADIAQLTSVAEKMAEFQTLRAKLPSEFDVNLQPTPSPPYGAVDPFAQWKEFYPA